Protein AF-E9RTH5-F1 (afdb_monomer)

Sequence (79 aa):
MNLDVLIEQIKYLYIDATEIGFDSIVIAIDTDLGNTYHINDTEEGFQCDLFDYVFDDLDDIVFQLYDEMQGNVVDIRIE

Secondary structure (DSSP, 8-state):
--HHHHHHHHHHHHHHHHHHT-SS-EEEEEETTS-EEEEEEETTEEEETT-SSEESSHHHHHHHHHHH--S-EEEEEE-

Nearest PDB structures (foldseek):
  6hg4-assembly1_B-2  TM=4.419E-01  e=3.253E+00  Homo sapiens
  6hga-assembly1_B  TM=4.823E-01  e=6.007E+00  Homo sapiens
  6hg9-assembly1_B-2  TM=4.801E-01  e=7.220E+00  Homo sapiens
  7zan-assembly1_D-2  TM=4.087E-01  e=7.220E+00  Homo sapiens
  5f4h-assembly1_B  TM=3.975E-01  e=6.791E+00  Saccharolobus islandicus L.S.2.15

pLDDT: mean 95.29, std 2.24, range [87.31, 97.88]

Solvent-accessible surface area (backbone atoms only — not comparable to full-atom values): 4616 Å² total; per-residue (Å²): 109,57,70,71,62,50,47,54,50,53,50,50,54,49,51,52,42,58,73,73,58,61,95,59,52,31,42,39,39,32,23,77,71,75,45,72,48,44,38,34,64,49,99,86,27,36,33,38,82,91,47,102,58,70,27,89,46,68,61,64,49,48,56,53,46,64,74,71,54,70,64,46,64,74,49,76,48,82,87

Mean predicted aligned error: 2.58 Å

Structure (mmCIF, N/CA/C/O backbone):
data_AF-E9RTH5-F1
#
_entry.id   AF-E9RTH5-F1
#
loop_
_atom_site.group_PDB
_atom_site.id
_atom_site.type_symbol
_atom_site.label_atom_id
_atom_site.label_alt_id
_atom_site.label_comp_id
_atom_site.label_asym_id
_atom_site.label_entity_id
_atom_site.label_seq_id
_atom_site.pdbx_PDB_ins_code
_atom_site.Cartn_x
_atom_site.Cartn_y
_atom_site.Cartn_z
_atom_site.occupancy
_atom_site.B_iso_or_equiv
_atom_site.auth_seq_id
_atom_site.auth_comp_id
_atom_site.auth_asy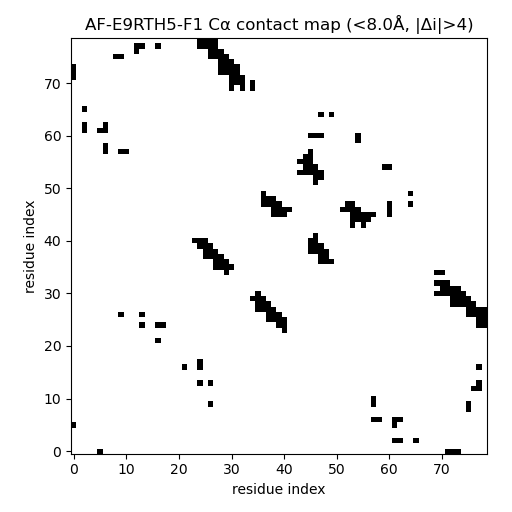m_id
_atom_site.auth_atom_id
_atom_site.pdbx_PDB_model_num
ATOM 1 N N . MET A 1 1 ? 7.676 4.649 -11.333 1.00 88.06 1 MET A N 1
ATOM 2 C CA . MET A 1 1 ? 7.032 5.706 -10.519 1.00 88.06 1 MET A CA 1
ATOM 3 C C . MET A 1 1 ? 8.026 6.140 -9.450 1.00 88.06 1 MET A C 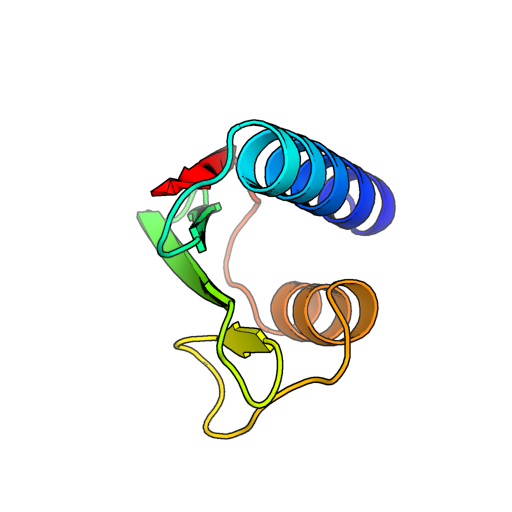1
ATOM 5 O O . MET A 1 1 ? 8.825 5.293 -9.078 1.00 88.06 1 MET A O 1
ATOM 9 N N . ASN A 1 2 ? 8.062 7.404 -9.015 1.00 93.25 2 ASN A N 1
ATOM 10 C CA . ASN A 1 2 ? 8.880 7.778 -7.850 1.00 93.25 2 ASN A CA 1
ATOM 11 C C . ASN A 1 2 ? 8.058 7.615 -6.558 1.00 93.25 2 ASN A C 1
ATOM 13 O O . ASN A 1 2 ? 6.837 7.475 -6.624 1.00 93.25 2 ASN A O 1
ATOM 17 N N . LEU A 1 3 ? 8.732 7.630 -5.410 1.00 94.75 3 LEU A N 1
ATOM 18 C CA . LEU A 1 3 ? 8.102 7.395 -4.112 1.00 94.75 3 LEU A CA 1
ATOM 19 C C . LEU A 1 3 ? 6.991 8.407 -3.790 1.00 94.75 3 LEU A C 1
ATOM 21 O O . LEU A 1 3 ? 5.906 8.001 -3.392 1.00 94.75 3 LEU A O 1
ATOM 25 N N . ASP A 1 4 ? 7.230 9.703 -4.011 1.00 96.31 4 ASP A N 1
ATOM 26 C CA . ASP A 1 4 ? 6.242 10.741 -3.686 1.00 96.31 4 ASP A CA 1
ATOM 27 C C . ASP A 1 4 ? 4.925 10.528 -4.452 1.00 96.31 4 ASP A C 1
ATOM 29 O O . ASP A 1 4 ? 3.847 10.547 -3.863 1.00 96.31 4 ASP A O 1
ATOM 33 N N . VAL A 1 5 ? 5.008 10.239 -5.758 1.00 96.31 5 VAL A N 1
ATOM 34 C CA . VAL A 1 5 ? 3.824 9.969 -6.590 1.00 96.31 5 VAL A CA 1
ATOM 35 C C . VAL A 1 5 ? 3.127 8.678 -6.161 1.00 96.31 5 VAL A C 1
ATOM 37 O O . VAL A 1 5 ? 1.901 8.616 -6.202 1.00 96.31 5 VAL A O 1
ATOM 40 N N . LEU A 1 6 ? 3.883 7.659 -5.743 1.00 95.94 6 LEU A N 1
ATOM 41 C CA . LEU A 1 6 ? 3.314 6.407 -5.243 1.00 95.94 6 LEU A CA 1
ATOM 42 C C . LEU A 1 6 ? 2.488 6.643 -3.974 1.00 95.94 6 LEU A C 1
ATOM 44 O O . LEU A 1 6 ? 1.332 6.225 -3.916 1.00 95.94 6 LEU A O 1
ATOM 48 N N . ILE A 1 7 ? 3.052 7.357 -2.996 1.00 96.81 7 ILE A N 1
ATOM 49 C CA . ILE A 1 7 ? 2.367 7.695 -1.743 1.00 96.81 7 ILE A CA 1
ATOM 50 C C . ILE A 1 7 ? 1.095 8.500 -2.030 1.00 96.81 7 ILE A C 1
ATOM 52 O O . ILE A 1 7 ? 0.030 8.178 -1.501 1.00 96.81 7 ILE A O 1
ATOM 56 N N . GLU A 1 8 ? 1.174 9.523 -2.887 1.00 97.19 8 GLU A N 1
ATOM 57 C CA . GLU A 1 8 ? 0.009 10.346 -3.233 1.00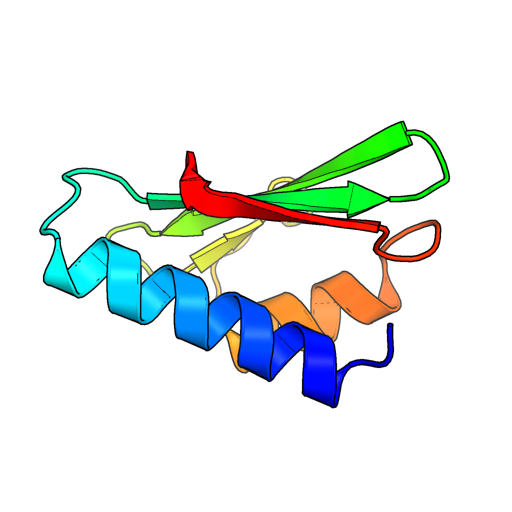 97.19 8 GLU A CA 1
ATOM 58 C C . GLU A 1 8 ? -1.108 9.530 -3.898 1.00 97.19 8 GLU A C 1
ATOM 60 O O . GLU A 1 8 ? -2.279 9.702 -3.553 1.00 97.19 8 GLU A O 1
ATOM 65 N N . GLN A 1 9 ? -0.770 8.621 -4.818 1.00 97.12 9 GLN A N 1
ATOM 66 C CA . GLN A 1 9 ? -1.762 7.781 -5.496 1.00 97.12 9 GLN A CA 1
ATOM 67 C C . GLN A 1 9 ? -2.419 6.777 -4.550 1.00 97.12 9 GLN A C 1
ATOM 69 O O . GLN A 1 9 ? -3.644 6.653 -4.556 1.00 97.12 9 GLN A O 1
ATOM 74 N N . ILE A 1 10 ? -1.628 6.103 -3.712 1.00 96.94 10 ILE A N 1
ATOM 75 C CA . ILE A 1 10 ? -2.133 5.162 -2.706 1.00 96.94 10 ILE A CA 1
ATOM 76 C C . ILE A 1 10 ? -3.094 5.872 -1.753 1.00 96.94 10 ILE A C 1
ATOM 78 O O . ILE A 1 10 ? -4.210 5.402 -1.544 1.00 96.94 10 ILE A O 1
ATOM 82 N N . LYS A 1 11 ? -2.710 7.044 -1.235 1.00 97.19 11 LYS A N 1
ATOM 83 C CA . LYS A 1 11 ? -3.574 7.842 -0.357 1.00 97.19 11 LYS A CA 1
ATOM 84 C C . LYS A 1 11 ? -4.857 8.279 -1.039 1.00 97.19 11 LYS A C 1
ATOM 86 O O . LYS A 1 11 ? -5.912 8.227 -0.418 1.00 97.19 11 LYS A O 1
ATOM 91 N N . TYR A 1 12 ? -4.777 8.721 -2.291 1.00 97.06 12 TYR A N 1
ATOM 92 C CA . TYR A 1 12 ? -5.956 9.136 -3.042 1.00 97.06 12 TYR A CA 1
ATOM 93 C C . TYR A 1 12 ? -6.960 7.986 -3.191 1.00 97.06 12 TYR A C 1
ATOM 95 O O . TYR A 1 12 ? -8.133 8.160 -2.871 1.00 97.06 12 TYR A O 1
ATOM 103 N N . LEU A 1 13 ? -6.490 6.807 -3.609 1.00 96.56 13 LEU A N 1
ATOM 104 C CA . LEU A 1 13 ? -7.329 5.616 -3.762 1.00 96.56 13 LEU A CA 1
ATOM 105 C C . LEU A 1 13 ? -7.896 5.132 -2.425 1.00 96.56 13 LEU A C 1
ATOM 107 O O . LEU A 1 13 ? -9.063 4.760 -2.346 1.00 96.56 13 LEU A O 1
ATOM 111 N N . TYR A 1 14 ? -7.086 5.169 -1.368 1.00 96.56 14 TYR A N 1
ATOM 112 C CA . TYR A 1 14 ? -7.514 4.806 -0.023 1.00 96.56 14 TYR A CA 1
ATOM 113 C C . TYR A 1 14 ? -8.596 5.754 0.513 1.00 96.56 14 TYR A C 1
ATOM 115 O O . TYR A 1 14 ? -9.623 5.301 1.014 1.00 96.56 14 TYR A O 1
ATOM 123 N N . ILE A 1 15 ? -8.413 7.072 0.373 1.00 96.06 15 ILE A N 1
ATOM 124 C CA . ILE A 1 15 ? -9.421 8.061 0.783 1.00 96.06 15 ILE A CA 1
ATOM 125 C C . ILE A 1 15 ? -10.721 7.846 0.001 1.00 96.06 15 ILE A C 1
ATOM 127 O O . ILE A 1 15 ? -11.781 7.785 0.613 1.00 96.06 15 ILE A O 1
ATOM 131 N N . ASP A 1 16 ? -10.652 7.643 -1.316 1.00 95.81 16 ASP A N 1
ATOM 132 C CA . ASP A 1 16 ? -11.839 7.359 -2.133 1.00 95.81 16 ASP A CA 1
ATOM 133 C C . ASP A 1 16 ? -12.568 6.084 -1.660 1.00 95.81 16 ASP A C 1
ATOM 135 O O . ASP A 1 16 ? -13.779 6.099 -1.435 1.00 95.81 16 ASP A O 1
ATOM 139 N N . ALA A 1 17 ? -11.833 4.999 -1.392 1.00 94.62 17 ALA A N 1
ATOM 140 C CA . ALA A 1 17 ? -12.405 3.757 -0.870 1.00 94.62 17 ALA A CA 1
ATOM 141 C C . ALA A 1 17 ? -13.046 3.931 0.521 1.00 94.62 17 ALA A C 1
ATOM 143 O O . ALA A 1 17 ? -14.166 3.470 0.763 1.00 94.62 17 ALA A O 1
ATOM 144 N N . THR A 1 18 ? -12.381 4.637 1.436 1.00 93.75 18 THR A N 1
ATOM 145 C CA . THR A 1 18 ? -12.961 4.932 2.757 1.00 93.75 18 THR A CA 1
ATOM 146 C C . THR A 1 18 ? -14.219 5.800 2.661 1.00 93.75 18 THR A C 1
ATOM 148 O O . THR A 1 18 ? -15.179 5.554 3.389 1.00 93.75 18 THR A O 1
ATOM 151 N N . GLU A 1 19 ? -14.276 6.764 1.735 1.00 95.38 19 GLU A N 1
ATOM 152 C CA . GLU A 1 19 ? -15.464 7.598 1.501 1.00 95.38 19 GLU A CA 1
ATOM 153 C C . GLU A 1 19 ? -16.632 6.812 0.884 1.00 95.38 19 GLU A C 1
ATOM 155 O O . GLU A 1 19 ? -17.794 7.077 1.208 1.00 95.38 19 GLU A O 1
ATOM 160 N N . ILE A 1 20 ? -16.342 5.820 0.034 1.00 93.25 20 ILE A N 1
ATOM 161 C CA . ILE A 1 20 ? -17.340 4.880 -0.503 1.00 93.25 20 ILE A CA 1
ATOM 162 C C . ILE A 1 20 ? -17.880 3.953 0.602 1.00 93.25 20 ILE A C 1
ATOM 164 O O . ILE A 1 20 ? -19.027 3.504 0.520 1.00 93.25 20 ILE A O 1
ATOM 168 N N . GLY A 1 21 ? -17.092 3.716 1.655 1.00 91.69 21 GLY A N 1
ATOM 169 C CA . GLY A 1 21 ? -17.476 2.913 2.814 1.00 91.69 21 GLY A CA 1
ATOM 170 C C . GLY A 1 21 ? -17.286 1.413 2.596 1.00 91.69 21 GLY A C 1
ATOM 171 O O . GLY A 1 21 ? -18.159 0.633 2.973 1.00 91.69 21 GLY A O 1
ATOM 172 N N . PHE A 1 22 ? -16.180 1.011 1.961 1.00 87.94 22 PHE A N 1
ATOM 173 C CA . PHE A 1 22 ? -15.798 -0.401 1.870 1.00 87.94 22 PHE A CA 1
ATOM 174 C C . PHE A 1 22 ? -15.593 -1.010 3.269 1.00 87.94 22 PHE A C 1
ATOM 176 O O . PHE A 1 22 ? -14.976 -0.393 4.133 1.00 87.94 22 PHE A O 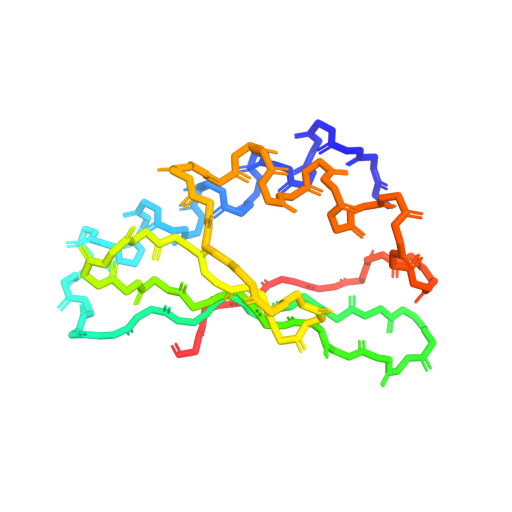1
ATOM 183 N N . ASP A 1 23 ? -16.096 -2.232 3.486 1.00 87.31 23 ASP A N 1
ATOM 184 C CA . ASP A 1 23 ? -15.945 -2.960 4.759 1.00 87.31 23 ASP A CA 1
ATOM 185 C C . ASP A 1 23 ? -14.506 -3.457 4.999 1.00 87.31 23 ASP A C 1
ATOM 187 O O . ASP A 1 23 ? -14.116 -3.737 6.130 1.00 87.31 23 ASP A O 1
ATOM 191 N N . SER A 1 24 ? -13.729 -3.618 3.927 1.00 91.88 24 SER A N 1
ATOM 192 C CA . SER A 1 24 ? -12.327 -4.027 3.945 1.00 91.88 24 SER A CA 1
ATOM 193 C C . SER A 1 24 ? -11.637 -3.398 2.742 1.00 91.88 24 SER A C 1
ATOM 195 O O . SER A 1 24 ? -12.224 -3.361 1.661 1.00 91.88 24 SER A O 1
ATOM 197 N N . ILE A 1 25 ? -10.431 -2.870 2.949 1.00 95.94 25 ILE A N 1
ATOM 198 C CA . ILE A 1 25 ? -9.653 -2.195 1.912 1.00 95.94 25 ILE A CA 1
ATOM 199 C C . ILE A 1 25 ? -8.315 -2.912 1.783 1.00 95.94 25 ILE A C 1
ATOM 201 O O . ILE A 1 25 ? -7.520 -2.942 2.728 1.00 95.94 25 ILE A O 1
ATOM 205 N N . VAL A 1 26 ? -8.057 -3.460 0.597 1.00 97.06 26 VAL A N 1
ATOM 206 C CA . VAL A 1 26 ? -6.746 -3.994 0.229 1.00 97.06 26 VAL A CA 1
ATOM 207 C C . VAL A 1 26 ? -6.192 -3.179 -0.931 1.00 97.06 26 VAL A C 1
ATOM 209 O O . VAL A 1 26 ? -6.835 -3.009 -1.961 1.00 97.06 26 VAL A O 1
ATOM 212 N N . ILE A 1 27 ? -4.985 -2.650 -0.767 1.00 97.75 27 ILE A N 1
ATOM 213 C CA . ILE A 1 27 ? -4.285 -1.882 -1.794 1.00 97.75 27 ILE A CA 1
ATOM 214 C C . ILE A 1 27 ? -3.310 -2.827 -2.484 1.00 97.75 27 ILE A C 1
ATOM 216 O O . ILE A 1 27 ? -2.316 -3.238 -1.883 1.00 97.75 27 ILE A O 1
ATOM 220 N N . ALA A 1 28 ? -3.590 -3.166 -3.738 1.00 97.69 28 ALA A N 1
ATOM 221 C CA . ALA A 1 28 ? -2.730 -4.011 -4.552 1.00 97.69 28 ALA A CA 1
ATOM 222 C C . ALA A 1 28 ? -1.838 -3.151 -5.457 1.00 97.69 28 ALA A C 1
ATOM 224 O O . ALA A 1 28 ? -2.318 -2.266 -6.172 1.00 97.69 28 ALA A O 1
ATOM 225 N N . ILE A 1 29 ? -0.533 -3.419 -5.423 1.00 97.06 29 ILE A N 1
ATOM 226 C CA . ILE A 1 29 ? 0.504 -2.688 -6.157 1.00 97.06 29 ILE A CA 1
ATOM 227 C C . ILE A 1 29 ? 1.201 -3.670 -7.096 1.00 97.06 29 ILE A C 1
ATOM 229 O O . ILE A 1 29 ? 1.962 -4.530 -6.647 1.00 97.06 29 ILE A O 1
ATOM 233 N N . ASP A 1 30 ? 0.960 -3.533 -8.399 1.00 96.75 30 ASP A N 1
ATOM 234 C CA . ASP A 1 30 ? 1.561 -4.393 -9.417 1.00 96.75 30 ASP A CA 1
ATOM 235 C C . ASP A 1 30 ? 2.886 -3.819 -9.916 1.00 96.75 30 ASP A C 1
ATOM 237 O O . ASP A 1 30 ? 3.019 -2.612 -10.158 1.00 96.75 30 ASP A O 1
ATOM 241 N N . THR A 1 31 ? 3.854 -4.702 -10.163 1.00 96.44 31 THR A N 1
ATOM 242 C CA . THR A 1 31 ? 5.129 -4.344 -10.790 1.00 96.44 31 THR A CA 1
ATOM 243 C C . THR A 1 31 ? 5.290 -4.917 -12.193 1.00 96.44 31 THR A C 1
ATOM 245 O O . THR A 1 31 ? 4.688 -5.923 -12.572 1.00 96.44 31 THR A O 1
ATOM 248 N N . ASP A 1 32 ? 6.160 -4.287 -12.982 1.00 96.25 32 ASP A N 1
ATOM 249 C CA . ASP A 1 32 ? 6.541 -4.739 -14.327 1.00 96.25 32 ASP A CA 1
ATOM 250 C C . ASP A 1 32 ? 7.198 -6.132 -14.362 1.00 96.25 32 ASP A C 1
A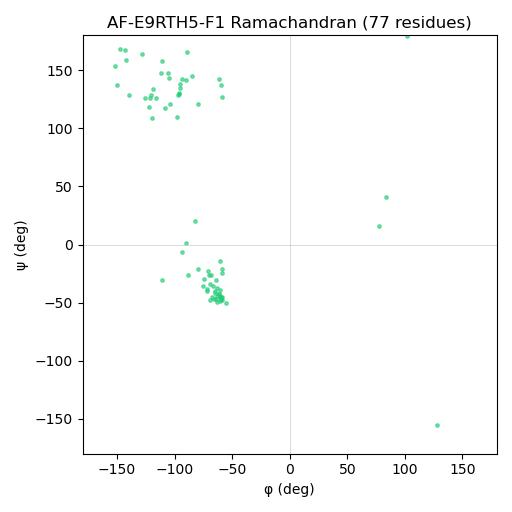TOM 252 O O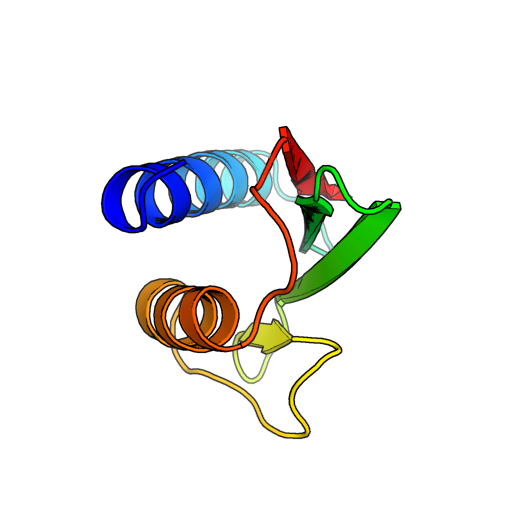 . ASP A 1 32 ? 7.294 -6.743 -15.429 1.00 96.25 32 ASP A O 1
ATOM 256 N N . LEU A 1 33 ? 7.617 -6.656 -13.206 1.00 95.00 33 LEU A N 1
ATOM 257 C CA . LEU A 1 33 ? 8.162 -8.005 -13.050 1.00 95.00 33 LEU A CA 1
ATOM 258 C C . LEU A 1 33 ? 7.091 -9.063 -12.744 1.00 95.00 33 LEU A C 1
ATOM 260 O O . LEU A 1 33 ? 7.430 -10.236 -12.593 1.00 95.00 33 LEU A O 1
ATOM 264 N N . GLY A 1 34 ? 5.815 -8.673 -12.681 1.00 92.75 34 GLY A N 1
ATOM 265 C CA . GLY A 1 34 ? 4.699 -9.572 -12.386 1.00 92.75 34 GLY A CA 1
ATOM 266 C C . GLY A 1 34 ? 4.556 -9.923 -10.905 1.00 92.75 34 GLY A C 1
ATOM 267 O O . GLY A 1 34 ? 3.869 -10.892 -10.587 1.00 92.75 34 GLY A O 1
ATOM 268 N N . ASN A 1 35 ? 5.206 -9.165 -10.015 1.00 94.69 35 ASN A N 1
ATOM 269 C CA . ASN A 1 35 ? 4.931 -9.226 -8.583 1.00 94.69 35 ASN A CA 1
ATOM 270 C C . ASN A 1 35 ? 3.748 -8.310 -8.264 1.00 94.69 35 ASN A C 1
ATOM 272 O O . ASN A 1 35 ? 3.632 -7.229 -8.844 1.00 94.69 35 ASN A O 1
ATOM 276 N N . THR A 1 36 ? 2.931 -8.719 -7.302 1.00 96.75 36 THR A N 1
ATOM 277 C CA . THR A 1 36 ? 1.885 -7.883 -6.713 1.00 96.75 36 THR A CA 1
ATOM 278 C C . THR A 1 36 ? 2.097 -7.874 -5.210 1.00 96.75 36 THR A C 1
ATOM 280 O O . THR A 1 36 ? 2.191 -8.943 -4.608 1.00 96.75 36 THR A O 1
ATOM 283 N N . TYR A 1 37 ? 2.186 -6.681 -4.632 1.00 96.62 37 TYR A N 1
ATOM 284 C CA . TYR A 1 37 ? 2.280 -6.469 -3.189 1.00 96.62 37 TYR A CA 1
ATOM 285 C C . TYR A 1 37 ? 0.937 -5.976 -2.665 1.00 96.62 37 TYR A C 1
ATOM 287 O O . TYR A 1 37 ? 0.274 -5.191 -3.345 1.00 96.62 37 TYR A O 1
ATOM 295 N N . HIS A 1 38 ? 0.554 -6.408 -1.468 1.00 97.56 38 HIS A N 1
ATOM 296 C CA . HIS A 1 38 ? -0.738 -6.062 -0.879 1.00 97.56 38 HIS A CA 1
ATOM 297 C C . HIS A 1 38 ? -0.536 -5.341 0.442 1.00 97.56 38 HIS A C 1
ATOM 299 O O . HIS A 1 38 ? 0.163 -5.846 1.319 1.00 97.56 38 HIS A O 1
ATOM 305 N N . ILE A 1 39 ? -1.185 -4.190 0.594 1.00 97.88 39 ILE A N 1
ATOM 306 C CA . ILE A 1 39 ? -1.306 -3.476 1.864 1.00 97.88 39 ILE A CA 1
ATOM 307 C C . ILE A 1 39 ? -2.751 -3.613 2.331 1.00 97.88 39 ILE A C 1
ATOM 309 O O . ILE A 1 39 ? -3.670 -3.152 1.661 1.00 97.88 39 ILE A O 1
ATOM 313 N N . ASN A 1 40 ? -2.946 -4.254 3.475 1.00 96.62 40 ASN A N 1
ATOM 314 C CA . ASN A 1 40 ? -4.249 -4.445 4.094 1.00 96.62 40 ASN A CA 1
ATOM 315 C C . ASN A 1 40 ? -4.470 -3.353 5.136 1.00 96.62 40 ASN A C 1
ATOM 317 O O . ASN A 1 40 ? -3.605 -3.140 5.989 1.00 96.62 40 ASN A O 1
ATOM 321 N N . ASP A 1 41 ? -5.629 -2.704 5.078 1.00 96.25 41 ASP A N 1
ATOM 322 C CA . ASP A 1 41 ? -6.132 -1.881 6.173 1.00 96.25 41 ASP A CA 1
ATOM 323 C C . ASP A 1 41 ? -6.755 -2.788 7.246 1.00 96.25 41 ASP A C 1
ATOM 325 O O . ASP A 1 41 ? -7.662 -3.580 6.966 1.00 96.25 41 ASP A O 1
ATOM 329 N N . THR A 1 42 ? -6.226 -2.726 8.466 1.00 93.94 42 THR A N 1
ATOM 330 C CA . THR A 1 42 ? -6.641 -3.564 9.598 1.00 93.94 42 THR A CA 1
ATOM 331 C C . THR A 1 42 ? -6.945 -2.702 10.819 1.00 93.94 42 THR A C 1
ATOM 333 O O . THR A 1 42 ? -6.505 -1.560 10.916 1.00 93.94 42 THR A O 1
ATOM 336 N N . GLU A 1 43 ? -7.639 -3.261 11.816 1.00 92.00 43 GLU A N 1
ATOM 337 C CA . GLU A 1 43 ? -7.930 -2.534 13.064 1.00 92.00 43 GLU A CA 1
ATOM 338 C C . GLU A 1 43 ? -6.668 -2.067 13.816 1.00 92.00 43 GLU A C 1
ATOM 340 O O . GLU A 1 43 ? -6.738 -1.113 14.590 1.00 92.00 43 GLU A O 1
ATOM 345 N N . GLU A 1 44 ? -5.528 -2.734 13.607 1.00 92.69 44 GLU A N 1
ATOM 346 C CA . GLU A 1 44 ? -4.256 -2.405 14.261 1.00 92.69 44 GLU A CA 1
ATOM 347 C C . GLU A 1 44 ? -3.376 -1.451 13.431 1.00 92.69 44 GLU A C 1
ATOM 349 O O . GLU A 1 44 ? -2.348 -1.005 13.935 1.00 92.69 44 GLU A O 1
ATOM 354 N N . GLY A 1 45 ? -3.766 -1.126 12.192 1.00 95.06 45 GLY A N 1
ATOM 355 C CA . GLY A 1 45 ? -2.994 -0.315 11.244 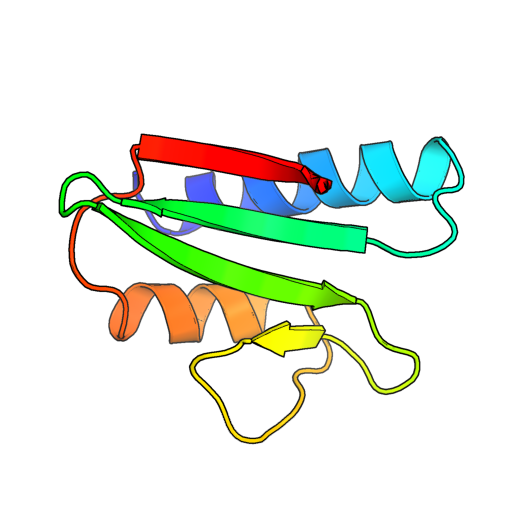1.00 95.06 45 GLY A CA 1
ATOM 356 C C . GLY A 1 45 ? -2.827 -0.998 9.883 1.00 95.06 45 GLY A C 1
ATOM 357 O O . GLY A 1 45 ? -3.613 -1.870 9.506 1.00 95.06 45 GLY A O 1
ATOM 358 N N . PHE A 1 46 ? -1.780 -0.633 9.145 1.00 97.38 46 PHE A N 1
ATOM 359 C CA . PHE A 1 46 ? -1.517 -1.144 7.798 1.00 97.38 46 PHE A CA 1
ATOM 360 C C . PHE A 1 46 ? -0.533 -2.312 7.803 1.00 97.38 46 PHE A C 1
ATOM 362 O O . PHE A 1 46 ? 0.563 -2.213 8.359 1.00 97.38 46 PHE A O 1
ATOM 369 N N . GLN A 1 47 ? -0.887 -3.411 7.136 1.00 97.31 47 GLN A N 1
ATOM 370 C CA . GLN A 1 47 ? -0.036 -4.598 7.036 1.00 97.31 47 GLN A CA 1
ATOM 371 C C . GLN A 1 47 ? 0.277 -4.951 5.583 1.00 97.31 47 GLN A C 1
ATOM 373 O O . GLN A 1 47 ? -0.633 -5.166 4.781 1.00 97.31 47 GLN A O 1
ATOM 378 N N . CYS A 1 48 ? 1.566 -5.087 5.262 1.00 96.50 48 CYS A N 1
ATOM 379 C CA . CYS A 1 48 ? 2.015 -5.592 3.967 1.00 96.50 48 CYS A CA 1
ATOM 380 C C . CYS A 1 48 ? 2.259 -7.103 4.023 1.00 96.50 48 CYS A C 1
ATOM 382 O O . CYS A 1 48 ? 2.820 -7.597 4.996 1.00 96.50 48 CYS A O 1
ATOM 384 N N . ASP A 1 49 ? 1.930 -7.825 2.954 1.00 92.56 49 ASP A N 1
ATOM 385 C CA . ASP A 1 49 ? 2.257 -9.248 2.783 1.00 92.56 49 ASP A CA 1
ATOM 386 C C . ASP A 1 49 ? 3.766 -9.564 2.830 1.00 92.56 49 ASP A C 1
ATOM 388 O O . ASP A 1 49 ? 4.154 -10.695 3.127 1.00 92.56 49 ASP A O 1
ATOM 392 N N . LEU A 1 50 ? 4.619 -8.569 2.584 1.00 95.19 50 LEU A N 1
ATOM 393 C CA . LEU A 1 50 ? 6.073 -8.682 2.699 1.00 95.19 50 LEU A CA 1
ATOM 394 C C . LEU A 1 50 ? 6.593 -8.581 4.148 1.00 95.19 50 LEU A C 1
ATOM 396 O O . LEU A 1 50 ? 7.715 -9.011 4.423 1.00 95.19 50 LEU A O 1
ATOM 400 N N . PHE A 1 51 ? 5.817 -8.002 5.069 1.00 95.38 51 PHE A N 1
ATOM 401 C CA . PHE A 1 51 ? 6.270 -7.648 6.416 1.00 95.38 51 PHE A CA 1
ATOM 402 C C . PHE A 1 51 ? 5.476 -8.388 7.505 1.00 95.38 51 PHE A C 1
ATOM 404 O O . PHE A 1 51 ? 4.250 -8.402 7.516 1.00 95.38 51 PHE A O 1
ATOM 411 N N . ASP A 1 52 ? 6.179 -8.941 8.498 1.00 93.94 52 ASP A N 1
ATOM 412 C CA . ASP A 1 52 ? 5.569 -9.641 9.646 1.00 93.94 52 ASP A CA 1
ATOM 413 C C . ASP A 1 52 ? 5.092 -8.687 10.769 1.00 93.94 52 ASP A C 1
ATOM 415 O O . ASP A 1 52 ? 4.965 -9.086 11.929 1.00 93.94 52 ASP A O 1
ATOM 419 N N . TYR A 1 53 ? 4.880 -7.405 10.467 1.00 94.06 53 TYR A N 1
ATOM 420 C CA . TYR A 1 53 ? 4.469 -6.380 11.430 1.00 94.06 53 TYR A CA 1
ATOM 421 C C . TYR A 1 53 ? 3.584 -5.315 10.774 1.00 94.06 53 TYR A C 1
ATOM 423 O O . TYR A 1 53 ? 3.450 -5.257 9.551 1.00 94.06 53 TYR A O 1
ATOM 431 N N . VAL A 1 54 ? 2.965 -4.497 11.624 1.00 96.62 54 VAL A N 1
ATOM 432 C CA . VAL A 1 54 ? 1.978 -3.476 11.260 1.00 96.62 54 VAL A CA 1
ATOM 433 C C . VAL A 1 54 ? 2.607 -2.084 11.348 1.00 96.62 54 VAL A C 1
ATOM 435 O O . VAL A 1 54 ? 3.487 -1.849 12.179 1.00 96.62 54 VAL A O 1
ATOM 438 N N . PHE A 1 55 ? 2.152 -1.183 10.483 1.00 97.44 55 PHE A N 1
ATOM 439 C CA . PHE A 1 55 ? 2.550 0.219 10.411 1.00 97.44 55 PHE A CA 1
ATOM 440 C C . PHE A 1 55 ? 1.387 1.129 10.813 1.00 97.44 55 PHE A C 1
ATOM 442 O O . PHE A 1 55 ? 0.228 0.820 10.533 1.00 97.44 55 PHE A O 1
ATOM 449 N N . ASP A 1 56 ? 1.705 2.271 11.421 1.00 95.69 56 ASP A N 1
ATOM 450 C CA . ASP A 1 56 ? 0.698 3.229 11.891 1.00 95.69 56 ASP A CA 1
ATOM 451 C C . ASP A 1 56 ? 0.058 4.027 10.738 1.00 95.69 56 ASP A C 1
ATOM 453 O O . ASP A 1 56 ? -1.102 4.432 10.835 1.00 95.69 56 ASP A O 1
ATOM 457 N N . ASP A 1 57 ? 0.792 4.259 9.643 1.00 95.56 57 ASP A N 1
ATOM 458 C CA . ASP A 1 57 ? 0.306 5.022 8.494 1.00 95.56 57 ASP A CA 1
ATOM 459 C C . ASP A 1 57 ? 0.786 4.488 7.131 1.00 95.56 57 ASP A C 1
ATOM 461 O O . ASP A 1 57 ? 1.665 3.628 7.026 1.00 95.56 57 ASP A O 1
ATOM 465 N N . LEU A 1 58 ? 0.143 4.997 6.071 1.00 96.69 58 LEU A N 1
ATOM 466 C CA . LEU A 1 58 ? 0.440 4.638 4.684 1.00 96.69 58 LEU A CA 1
ATOM 467 C C . LEU A 1 58 ? 1.794 5.174 4.205 1.00 96.69 58 LEU A C 1
ATOM 469 O O . LEU A 1 58 ? 2.361 4.603 3.279 1.00 96.69 58 LEU A O 1
ATOM 473 N N . ASP A 1 59 ? 2.312 6.262 4.774 1.00 96.69 59 ASP A N 1
ATOM 474 C CA . ASP A 1 59 ? 3.594 6.820 4.34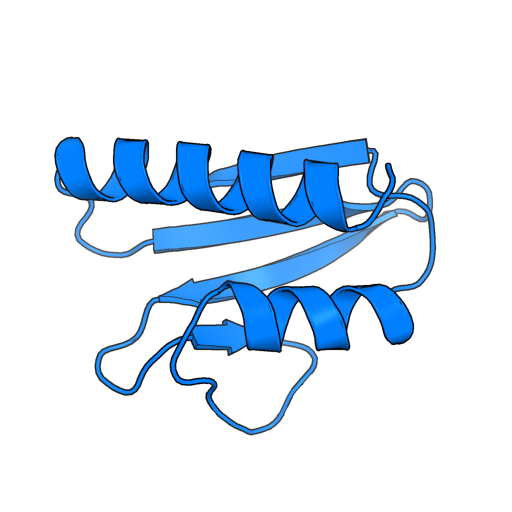3 1.00 96.69 59 ASP A CA 1
ATOM 475 C C . ASP A 1 59 ? 4.732 5.879 4.730 1.00 96.69 59 ASP A C 1
ATOM 477 O O . ASP A 1 59 ? 5.555 5.545 3.878 1.00 96.69 59 ASP A O 1
ATOM 481 N N . ASP A 1 60 ? 4.745 5.408 5.977 1.00 96.38 60 ASP A N 1
ATOM 482 C CA . ASP A 1 60 ? 5.805 4.559 6.516 1.00 96.38 60 ASP A CA 1
ATOM 483 C C . ASP A 1 60 ? 5.852 3.195 5.815 1.00 96.38 60 ASP A C 1
ATOM 485 O O . ASP A 1 60 ? 6.917 2.752 5.365 1.00 96.38 60 ASP A O 1
ATOM 489 N N . ILE A 1 61 ? 4.696 2.542 5.653 1.00 97.56 61 ILE A N 1
ATOM 490 C CA . ILE A 1 61 ? 4.621 1.245 4.966 1.00 97.56 61 ILE A CA 1
ATOM 491 C C . ILE A 1 61 ? 5.003 1.361 3.490 1.00 97.56 61 ILE A C 1
ATOM 493 O O . ILE A 1 61 ? 5.736 0.512 2.986 1.00 97.56 61 ILE A O 1
ATOM 497 N N . VAL A 1 62 ? 4.560 2.412 2.788 1.00 96.94 62 VAL A N 1
ATOM 498 C CA . VAL A 1 62 ? 4.883 2.609 1.367 1.00 96.94 62 VAL A CA 1
ATOM 499 C C . VAL A 1 62 ? 6.345 2.998 1.193 1.00 96.94 62 VAL A C 1
ATOM 501 O O . VAL A 1 62 ? 6.986 2.511 0.264 1.00 96.94 62 VAL A O 1
ATOM 504 N N . PHE A 1 63 ? 6.895 3.826 2.086 1.00 96.12 63 PHE A N 1
ATOM 505 C CA . PHE A 1 63 ? 8.317 4.162 2.100 1.00 96.12 63 PHE A CA 1
ATOM 506 C C . PHE A 1 63 ? 9.167 2.897 2.185 1.00 96.12 63 PHE A C 1
ATOM 508 O O . PHE A 1 63 ? 10.068 2.699 1.370 1.00 96.12 63 PHE A O 1
ATOM 515 N N . GLN A 1 64 ? 8.859 2.022 3.143 1.00 96.62 64 GLN A N 1
ATOM 516 C CA . GLN A 1 64 ? 9.634 0.809 3.339 1.00 96.62 64 GLN A CA 1
ATOM 517 C C . GLN A 1 64 ? 9.401 -0.219 2.228 1.00 96.62 64 GLN A C 1
ATOM 519 O O . GLN A 1 64 ? 10.354 -0.833 1.747 1.00 96.62 64 GLN A O 1
ATOM 524 N N . LEU A 1 65 ? 8.158 -0.378 1.769 1.00 96.31 65 LEU A N 1
ATOM 525 C CA . LEU A 1 65 ? 7.842 -1.248 0.641 1.00 96.31 65 LEU A CA 1
ATOM 526 C C . LEU A 1 65 ? 8.570 -0.802 -0.631 1.00 96.31 65 LEU A C 1
ATOM 528 O O . LEU A 1 65 ? 9.058 -1.646 -1.370 1.00 96.31 65 LEU A O 1
ATOM 532 N N . TYR A 1 66 ? 8.690 0.503 -0.879 1.00 95.56 66 TYR A N 1
ATOM 533 C CA . TYR A 1 66 ? 9.365 1.033 -2.064 1.00 95.56 66 TYR A CA 1
ATOM 534 C C . TYR A 1 66 ? 10.867 0.706 -2.115 1.00 95.56 66 TYR A C 1
ATOM 536 O O . TYR A 1 66 ? 11.413 0.558 -3.208 1.00 95.56 66 TYR A O 1
ATOM 544 N N . ASP A 1 67 ? 11.537 0.587 -0.965 1.00 94.50 67 ASP A N 1
ATOM 545 C CA . ASP A 1 67 ? 12.956 0.200 -0.903 1.00 94.50 67 ASP A CA 1
ATOM 546 C C . ASP A 1 67 ? 13.152 -1.307 -1.155 1.00 94.50 67 ASP A C 1
ATOM 548 O O . ASP A 1 67 ? 14.105 -1.720 -1.817 1.00 94.50 67 ASP A O 1
ATOM 552 N N . GLU A 1 68 ? 12.214 -2.131 -0.682 1.00 95.06 68 GLU A N 1
ATOM 553 C CA . GLU A 1 68 ? 12.290 -3.595 -0.772 1.00 95.06 68 GLU A CA 1
ATOM 554 C C . GLU A 1 68 ? 11.684 -4.163 -2.073 1.00 95.06 68 GLU A C 1
ATOM 556 O O . GLU A 1 68 ? 12.071 -5.245 -2.541 1.00 95.06 68 GLU A O 1
ATOM 561 N N . MET A 1 69 ? 10.728 -3.450 -2.680 1.00 92.62 69 MET A N 1
ATOM 562 C CA . MET A 1 69 ? 9.984 -3.927 -3.844 1.00 92.62 69 MET A CA 1
ATOM 563 C C . MET A 1 69 ? 10.898 -4.179 -5.046 1.00 92.62 69 MET A C 1
ATOM 565 O O . MET A 1 69 ? 11.838 -3.443 -5.345 1.00 92.62 69 MET A O 1
ATOM 569 N N . GLN A 1 70 ? 10.579 -5.234 -5.789 1.00 91.25 70 GLN A N 1
ATOM 570 C CA . GLN A 1 70 ? 11.302 -5.606 -6.996 1.00 91.25 70 GLN 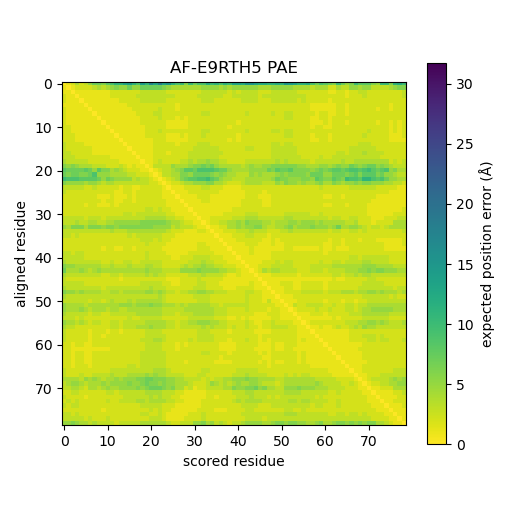A CA 1
ATOM 571 C C . GLN A 1 70 ? 10.493 -5.217 -8.235 1.00 91.25 70 GLN A C 1
ATOM 573 O O . GLN A 1 70 ? 9.386 -5.720 -8.460 1.00 91.25 70 GLN A O 1
ATOM 578 N N . GLY A 1 71 ? 11.097 -4.376 -9.075 1.00 91.56 71 GLY A N 1
ATOM 579 C CA . GLY A 1 71 ? 10.493 -3.867 -10.305 1.00 91.56 71 GLY A CA 1
ATOM 580 C C . GLY A 1 71 ? 9.976 -2.439 -10.165 1.00 91.56 71 GLY A C 1
ATOM 581 O O . GLY A 1 71 ? 10.091 -1.809 -9.118 1.00 91.56 71 GLY A O 1
ATOM 582 N N . ASN A 1 72 ? 9.420 -1.910 -11.247 1.00 94.25 72 ASN A N 1
ATOM 583 C CA . ASN A 1 72 ? 8.750 -0.616 -11.248 1.00 94.25 72 ASN A CA 1
ATOM 584 C C . ASN A 1 72 ? 7.251 -0.815 -11.055 1.00 94.25 72 ASN A C 1
ATOM 586 O O . ASN A 1 72 ? 6.667 -1.667 -11.720 1.00 94.25 72 ASN A O 1
ATOM 590 N N . VAL A 1 73 ? 6.619 0.028 -10.233 1.00 96.00 73 VAL A N 1
ATOM 591 C CA . VAL A 1 73 ? 5.151 0.078 -10.144 1.00 96.00 73 VAL A CA 1
ATOM 592 C C . VAL A 1 73 ? 4.558 0.411 -11.512 1.00 96.00 73 VAL A C 1
ATOM 594 O O . VAL A 1 73 ? 4.942 1.419 -12.123 1.00 96.00 73 VAL A O 1
ATOM 597 N N . VAL A 1 74 ? 3.629 -0.433 -11.964 1.00 96.50 74 VAL A N 1
ATOM 598 C CA . VAL A 1 74 ? 2.873 -0.267 -13.214 1.00 96.50 74 VAL A CA 1
ATOM 599 C C . VAL A 1 74 ? 1.401 0.037 -12.976 1.00 96.50 74 VAL A C 1
ATOM 601 O O . VAL A 1 74 ? 0.818 0.742 -13.797 1.00 96.50 74 VAL A O 1
ATOM 604 N N . ASP A 1 75 ? 0.823 -0.453 -11.878 1.00 96.69 75 ASP A N 1
ATOM 605 C CA . ASP A 1 75 ? -0.583 -0.239 -11.539 1.00 96.69 75 ASP A CA 1
ATOM 606 C C . ASP A 1 75 ? -0.813 -0.274 -10.022 1.00 96.69 75 ASP A C 1
ATOM 608 O O . ASP A 1 75 ? -0.045 -0.896 -9.282 1.00 96.69 75 ASP A O 1
ATOM 612 N N . ILE A 1 76 ? -1.863 0.417 -9.573 1.00 96.94 76 ILE A N 1
ATOM 613 C CA . ILE A 1 76 ? -2.303 0.464 -8.175 1.00 96.94 76 ILE A CA 1
ATOM 614 C C . ILE A 1 76 ? -3.829 0.405 -8.167 1.00 96.94 76 ILE A C 1
ATOM 616 O O . ILE A 1 76 ? -4.483 1.202 -8.844 1.00 96.94 76 ILE A O 1
ATOM 620 N N . ARG A 1 77 ? -4.404 -0.505 -7.379 1.00 96.50 77 ARG A N 1
ATOM 621 C CA . ARG A 1 77 ? -5.858 -0.700 -7.296 1.00 96.50 77 ARG A CA 1
ATOM 622 C C . ARG A 1 77 ? -6.318 -1.016 -5.875 1.00 96.50 77 ARG A C 1
ATOM 624 O O . ARG A 1 77 ? -5.532 -1.488 -5.059 1.00 96.50 77 ARG A O 1
ATOM 631 N N . ILE A 1 78 ? -7.601 -0.767 -5.620 1.00 96.06 78 ILE A N 1
ATOM 632 C CA . ILE A 1 78 ? -8.303 -1.210 -4.411 1.00 96.06 78 ILE A CA 1
ATOM 633 C C . ILE A 1 78 ? -9.026 -2.523 -4.720 1.00 96.06 78 ILE A C 1
ATOM 635 O O . ILE A 1 78 ? -9.666 -2.632 -5.771 1.00 96.06 78 ILE A O 1
ATOM 639 N N . GLU A 1 79 ? -8.916 -3.491 -3.815 1.00 93.31 79 GLU A N 1
ATOM 640 C CA . GLU A 1 79 ? -9.590 -4.796 -3.840 1.00 93.31 79 GLU A CA 1
ATOM 641 C C . GLU A 1 79 ? -10.500 -4.999 -2.625 1.00 93.31 79 GLU A C 1
ATOM 643 O O . GLU A 1 79 ? -10.155 -4.496 -1.527 1.00 93.31 79 GLU A O 1
#

Radius of gyration: 11.65 Å; Cα contacts (8 Å, |Δi|>4): 122; chains: 1; bounding box: 30×20×29 Å

Foldseek 3Di:
DDLVVVLVVQVVQVVVCVVVPDPWKWKWWAFPVGDIWIWTQDPVAIDIPVDPDHDNDSSVVSVVCVVVDDHDTDDIHID